Protein AF-A0A3B8JFJ6-F1 (afdb_monomer_lite)

Radius of gyration: 19.55 Å; chains: 1; bounding box: 74×21×46 Å

Secondary structure (DSSP, 8-state):
--SSTT--TTSHHHHHHHHHHHHHHHHHHTTS---HHHHHHHHHHHHHHHHHHT---HHHHHHHHH-TT-HHHHHHHTT----------

pLDDT: mean 79.71, std 16.23, range [44.34, 97.19]

Sequence (89 aa):
MEEWDQVDNHGAENEEVVAALNDAWTAAILSAELTSQEQVDIRVNLETWQDEWNANFDISLEALQQGWDYPPLQRVLQGVRESNSSAGG

Foldseek 3Di:
DPDPPPPPPPPPVLQVVLVVVLVVLLVCLAPDPDDPVRLVVVLVVVVVCCVVSVGDNPSNNVCSVCPPPNVVNVCVVVVNDPPPPPPPD

Structure (mmCIF, N/CA/C/O backbone):
data_AF-A0A3B8JFJ6-F1
#
_entry.id   AF-A0A3B8JFJ6-F1
#
loop_
_atom_site.group_PDB
_atom_site.id
_atom_site.type_symbol
_atom_site.label_atom_id
_atom_site.label_alt_id
_atom_site.label_comp_id
_atom_site.label_asym_id
_atom_site.label_entity_id
_atom_site.label_seq_id
_atom_site.pdbx_PDB_ins_code
_atom_site.Cartn_x
_atom_site.Cartn_y
_atom_site.Cartn_z
_atom_site.occupancy
_atom_site.B_iso_or_equiv
_atom_site.auth_seq_id
_atom_site.auth_comp_id
_atom_site.auth_asym_id
_atom_site.auth_atom_id
_atom_site.pdbx_PDB_model_num
ATOM 1 N N . MET A 1 1 ? 29.282 -10.573 -34.462 1.00 46.28 1 MET A N 1
ATOM 2 C CA . MET A 1 1 ? 28.909 -9.595 -33.419 1.00 46.28 1 MET A CA 1
ATOM 3 C C . MET A 1 1 ? 27.397 -9.675 -33.313 1.00 46.28 1 MET A C 1
ATOM 5 O O . MET A 1 1 ? 26.699 -8.807 -33.800 1.00 46.28 1 MET A O 1
ATOM 9 N N . GLU A 1 2 ? 26.921 -10.811 -32.813 1.00 55.91 2 GLU A N 1
ATOM 10 C CA . GLU A 1 2 ? 25.516 -11.236 -32.821 1.00 55.91 2 GLU A CA 1
ATOM 11 C C . GLU A 1 2 ? 25.316 -12.026 -31.527 1.00 55.91 2 GLU A C 1
ATOM 13 O O . GLU A 1 2 ? 25.438 -13.243 -31.517 1.00 55.91 2 GLU A O 1
ATOM 18 N N . GLU A 1 3 ? 25.173 -11.337 -30.396 1.00 51.00 3 GLU A N 1
ATOM 19 C CA . GLU A 1 3 ? 24.898 -12.021 -29.119 1.00 51.00 3 GLU A CA 1
ATOM 20 C C . GLU A 1 3 ? 24.178 -11.132 -28.091 1.00 51.00 3 GLU A C 1
ATOM 22 O O . GLU A 1 3 ? 24.121 -11.466 -26.915 1.00 51.00 3 GLU A O 1
ATOM 27 N N . TRP A 1 4 ? 23.618 -9.994 -28.520 1.00 56.28 4 TRP A N 1
ATOM 28 C CA . TRP A 1 4 ? 22.925 -9.049 -27.630 1.00 56.28 4 TRP A CA 1
ATOM 29 C C . TRP A 1 4 ? 21.487 -8.725 -28.060 1.00 56.28 4 TRP A C 1
ATOM 31 O O . TRP A 1 4 ? 20.825 -7.935 -27.402 1.00 56.28 4 TRP A O 1
ATOM 41 N N . ASP A 1 5 ? 20.974 -9.370 -29.110 1.00 53.56 5 ASP A N 1
ATOM 42 C CA . ASP A 1 5 ? 19.651 -9.075 -29.696 1.00 53.56 5 ASP A CA 1
ATOM 43 C C . ASP A 1 5 ? 18.507 -9.936 -29.113 1.00 53.56 5 ASP A C 1
ATOM 45 O O . ASP A 1 5 ? 17.407 -9.970 -29.651 1.00 53.56 5 ASP A O 1
ATOM 49 N N . GLN A 1 6 ? 18.761 -10.679 -28.025 1.00 53.09 6 GLN A N 1
ATOM 50 C CA . GLN A 1 6 ? 17.783 -11.583 -27.388 1.00 53.09 6 GLN A CA 1
ATOM 51 C C . GLN A 1 6 ? 17.522 -11.279 -25.902 1.00 53.09 6 GLN A C 1
ATOM 53 O O . GLN A 1 6 ? 16.946 -12.103 -25.194 1.00 53.09 6 GLN A O 1
ATOM 58 N N . VAL A 1 7 ? 17.905 -10.098 -25.409 1.00 53.97 7 VAL A N 1
ATOM 59 C CA . VAL A 1 7 ? 17.600 -9.667 -24.030 1.00 53.97 7 VAL A CA 1
ATOM 60 C C . VAL A 1 7 ? 16.360 -8.765 -24.019 1.00 53.97 7 VAL A C 1
ATOM 62 O O . VAL A 1 7 ? 16.376 -7.686 -23.445 1.00 53.97 7 VAL A O 1
ATOM 65 N N . ASP A 1 8 ? 15.284 -9.188 -24.686 1.00 52.56 8 ASP A N 1
ATOM 66 C CA . ASP A 1 8 ? 14.013 -8.436 -24.735 1.00 52.56 8 ASP A CA 1
ATOM 67 C C . ASP A 1 8 ? 12.881 -9.135 -23.954 1.00 52.56 8 ASP A C 1
ATOM 69 O O . ASP A 1 8 ? 11.745 -8.680 -23.914 1.00 52.56 8 ASP A O 1
ATOM 73 N N . ASN A 1 9 ? 13.179 -10.251 -23.272 1.00 51.41 9 ASN A N 1
ATOM 74 C CA . ASN A 1 9 ? 12.177 -11.012 -22.514 1.00 51.41 9 ASN A CA 1
ATOM 75 C C . ASN A 1 9 ? 12.107 -10.651 -21.015 1.00 51.41 9 ASN A C 1
ATOM 77 O O . ASN A 1 9 ? 11.541 -11.404 -20.230 1.00 51.41 9 ASN A O 1
ATOM 81 N N . HIS A 1 10 ? 12.691 -9.528 -20.586 1.00 52.47 10 HIS A N 1
ATOM 82 C CA . HIS A 1 10 ? 12.666 -9.113 -19.172 1.00 52.47 10 HIS A CA 1
ATOM 83 C C . HIS A 1 10 ? 11.483 -8.196 -18.804 1.00 52.47 10 HIS A C 1
ATOM 85 O O . HIS A 1 10 ? 11.389 -7.752 -17.664 1.00 52.47 10 HIS A O 1
ATOM 91 N N . GLY A 1 11 ? 10.572 -7.921 -19.746 1.00 52.34 11 GLY A N 1
ATOM 92 C CA . GLY A 1 11 ? 9.379 -7.100 -19.500 1.00 52.34 11 GLY A CA 1
ATOM 93 C C . GLY A 1 11 ? 8.204 -7.864 -18.878 1.00 52.34 11 GLY A C 1
ATOM 94 O O . GLY A 1 11 ? 7.549 -7.349 -17.979 1.00 52.34 11 GLY A O 1
ATOM 95 N N . ALA A 1 12 ? 7.965 -9.111 -19.301 1.00 50.50 12 ALA A N 1
ATOM 96 C CA . ALA A 1 12 ? 6.768 -9.862 -18.901 1.00 50.50 12 ALA A CA 1
ATOM 97 C C . ALA A 1 12 ? 6.772 -10.290 -17.420 1.00 50.50 12 ALA A C 1
ATOM 99 O O . ALA A 1 12 ? 5.727 -10.277 -16.777 1.00 50.50 12 ALA A O 1
ATOM 100 N N . GLU A 1 13 ? 7.939 -10.626 -16.861 1.00 58.06 13 GLU A N 1
ATOM 101 C CA . GLU A 1 13 ? 8.059 -10.989 -15.439 1.00 58.06 13 GLU A CA 1
ATOM 102 C C . GLU A 1 13 ? 7.951 -9.761 -14.518 1.00 58.06 13 GLU A C 1
ATOM 104 O O . GLU A 1 13 ? 7.513 -9.879 -13.377 1.00 58.06 13 GLU A O 1
ATOM 109 N N . ASN A 1 14 ? 8.320 -8.570 -15.003 1.00 66.62 14 ASN A N 1
ATOM 110 C CA . ASN A 1 14 ? 8.307 -7.349 -14.200 1.00 66.62 14 ASN A CA 1
ATOM 111 C C . ASN A 1 14 ? 6.871 -6.874 -13.920 1.00 66.62 14 ASN A C 1
ATOM 113 O O . ASN A 1 14 ? 6.532 -6.598 -12.773 1.00 66.62 14 ASN A O 1
ATOM 117 N N . GLU A 1 15 ? 6.002 -6.876 -14.936 1.00 74.56 15 GLU A N 1
ATOM 118 C CA . GLU A 1 15 ? 4.593 -6.488 -14.775 1.00 74.56 15 GLU A CA 1
ATOM 119 C C . GLU A 1 15 ? 3.831 -7.427 -13.822 1.00 74.56 15 GLU A C 1
ATOM 121 O O . GLU A 1 15 ? 3.062 -6.959 -12.982 1.00 74.56 15 GLU A O 1
ATOM 126 N N . GLU A 1 16 ? 4.076 -8.741 -13.895 1.00 81.94 16 GLU A N 1
ATOM 127 C CA . GLU A 1 16 ? 3.455 -9.723 -12.994 1.00 81.94 16 GLU A CA 1
ATOM 128 C C . GLU A 1 16 ? 3.936 -9.549 -11.544 1.00 81.94 16 GLU A C 1
ATOM 130 O O . GLU A 1 16 ? 3.135 -9.601 -10.606 1.00 81.94 16 GLU A O 1
ATOM 135 N N . VAL A 1 17 ? 5.228 -9.268 -11.346 1.00 84.88 17 VAL A N 1
ATOM 136 C CA . VAL A 1 17 ? 5.795 -8.984 -10.019 1.00 84.88 17 VAL A CA 1
ATOM 137 C C . VAL A 1 17 ? 5.242 -7.680 -9.447 1.00 84.88 17 VAL A C 1
ATOM 139 O O . VAL A 1 17 ? 4.873 -7.643 -8.273 1.00 84.88 17 VAL A O 1
ATOM 142 N N . VAL A 1 18 ? 5.139 -6.623 -10.254 1.00 88.69 18 VAL A N 1
ATOM 143 C CA . VAL A 1 18 ? 4.549 -5.341 -9.841 1.00 88.69 18 VAL A CA 1
ATOM 144 C C . VAL A 1 18 ? 3.084 -5.517 -9.446 1.00 88.69 18 VAL A C 1
ATOM 146 O O . VAL A 1 18 ? 2.676 -5.015 -8.398 1.00 88.69 18 VAL A O 1
ATOM 149 N N . ALA A 1 19 ? 2.307 -6.275 -10.222 1.00 89.31 19 ALA A N 1
ATOM 150 C CA . ALA A 1 19 ? 0.917 -6.577 -9.890 1.00 89.31 19 ALA A CA 1
ATOM 151 C C . ALA A 1 19 ? 0.805 -7.338 -8.558 1.00 89.31 19 ALA A C 1
ATOM 153 O O . ALA A 1 19 ? 0.045 -6.935 -7.678 1.00 89.31 19 ALA A O 1
ATOM 154 N N . ALA A 1 20 ? 1.621 -8.379 -8.363 1.00 91.00 20 ALA A N 1
ATOM 155 C CA . ALA A 1 20 ? 1.649 -9.136 -7.114 1.00 91.00 20 ALA A CA 1
ATOM 156 C C . ALA A 1 20 ? 2.076 -8.275 -5.911 1.00 91.00 20 ALA A C 1
ATOM 158 O O . ALA A 1 20 ? 1.545 -8.434 -4.810 1.00 91.00 20 ALA A O 1
ATOM 159 N N . LEU A 1 21 ? 3.014 -7.343 -6.109 1.00 93.38 21 LEU A N 1
ATOM 160 C CA . LEU A 1 21 ? 3.425 -6.389 -5.080 1.00 93.38 21 LEU A CA 1
ATOM 161 C C . LEU A 1 21 ? 2.302 -5.409 -4.739 1.00 93.38 21 LEU A C 1
ATOM 163 O O . LEU A 1 21 ? 2.082 -5.148 -3.559 1.00 93.38 21 LEU A O 1
ATOM 167 N N . ASN A 1 22 ? 1.578 -4.892 -5.732 1.00 94.06 22 ASN A N 1
ATOM 168 C CA . ASN A 1 22 ? 0.434 -4.013 -5.503 1.00 94.06 22 ASN A CA 1
ATOM 169 C C . ASN A 1 22 ? -0.677 -4.725 -4.711 1.00 94.06 22 ASN A C 1
ATOM 171 O O . ASN A 1 22 ? -1.223 -4.160 -3.764 1.00 94.06 22 ASN A O 1
ATOM 175 N N . ASP A 1 23 ? -0.959 -5.991 -5.016 1.00 92.31 23 ASP A N 1
ATOM 176 C CA . ASP A 1 23 ? -1.919 -6.787 -4.245 1.00 92.31 23 ASP A CA 1
ATOM 177 C C . ASP A 1 23 ? -1.440 -7.021 -2.803 1.00 92.31 23 ASP A C 1
ATOM 179 O O . ASP A 1 23 ? -2.204 -6.847 -1.847 1.00 92.31 23 ASP A O 1
ATOM 183 N N . ALA A 1 24 ? -0.163 -7.375 -2.625 1.00 94.44 24 ALA A N 1
ATOM 184 C CA . ALA A 1 24 ? 0.420 -7.622 -1.310 1.00 94.44 24 ALA A CA 1
ATOM 185 C C . ALA A 1 24 ? 0.425 -6.362 -0.430 1.00 94.44 24 ALA A C 1
ATOM 187 O O . ALA A 1 24 ? 0.053 -6.431 0.743 1.00 94.44 24 ALA A O 1
ATOM 188 N N . TRP A 1 25 ? 0.799 -5.208 -0.989 1.00 94.81 25 TRP A N 1
ATOM 189 C CA . TRP A 1 25 ? 0.772 -3.933 -0.275 1.00 94.81 25 TRP A CA 1
ATOM 190 C C . TRP A 1 25 ? -0.649 -3.507 0.068 1.0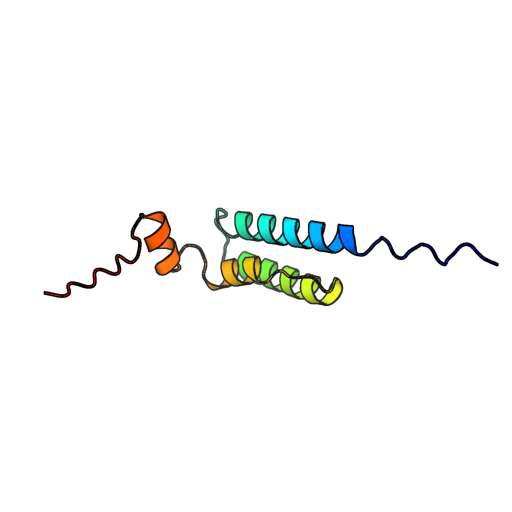0 94.81 25 TRP A C 1
ATOM 192 O O . TRP A 1 25 ? -0.901 -3.151 1.217 1.00 94.81 25 TRP A O 1
ATOM 202 N N . THR A 1 26 ? -1.595 -3.631 -0.865 1.00 93.75 26 THR A N 1
ATOM 203 C CA . THR A 1 26 ? -3.020 -3.382 -0.602 1.00 93.75 26 THR A CA 1
ATOM 204 C C . THR A 1 26 ? -3.509 -4.210 0.585 1.00 93.75 26 THR A C 1
ATOM 206 O O . THR A 1 26 ? -4.113 -3.674 1.515 1.00 93.75 26 THR A O 1
ATOM 209 N N . ALA A 1 27 ? -3.214 -5.512 0.585 1.00 90.62 27 ALA A N 1
ATOM 210 C CA . ALA A 1 27 ? -3.621 -6.431 1.642 1.00 90.62 27 ALA A CA 1
ATOM 211 C C . ALA A 1 27 ? -2.900 -6.208 2.980 1.00 90.62 27 ALA A C 1
ATOM 213 O O . ALA A 1 27 ? -3.401 -6.679 3.996 1.00 90.62 27 ALA A O 1
ATOM 214 N N . ALA A 1 28 ? -1.739 -5.549 2.989 1.00 91.50 28 ALA A N 1
ATOM 215 C CA . ALA A 1 28 ? -1.015 -5.177 4.204 1.00 91.50 28 ALA A CA 1
ATOM 216 C C . ALA A 1 28 ? -1.485 -3.827 4.770 1.00 91.50 28 A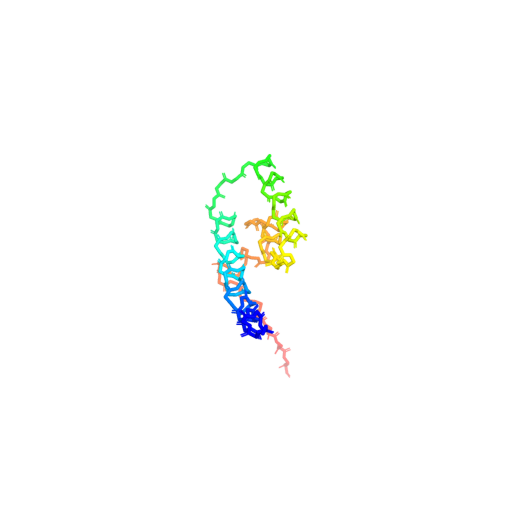LA A C 1
ATOM 218 O O . ALA A 1 28 ? -1.625 -3.686 5.981 1.00 91.50 28 ALA A O 1
ATOM 219 N N . ILE A 1 29 ? -1.743 -2.843 3.903 1.00 91.81 29 ILE A N 1
ATOM 220 C CA . ILE A 1 29 ? -2.259 -1.513 4.262 1.00 91.81 29 ILE A CA 1
ATOM 221 C C . ILE A 1 29 ? -3.660 -1.632 4.848 1.00 91.81 29 ILE A C 1
ATOM 223 O O . ILE A 1 29 ? -3.969 -1.074 5.900 1.00 91.81 29 ILE A O 1
ATOM 227 N N . LEU A 1 30 ? -4.517 -2.384 4.165 1.00 88.12 30 LEU A N 1
ATOM 228 C CA . LEU A 1 30 ? -5.715 -2.898 4.787 1.00 88.12 30 LEU A CA 1
ATOM 229 C C . LEU A 1 30 ? -5.255 -3.980 5.787 1.00 88.12 30 LEU A C 1
ATOM 231 O O . LEU A 1 30 ? -4.377 -4.693 5.421 1.00 88.12 30 LEU A O 1
ATOM 235 N N . SER A 1 31 ? -5.790 -4.259 6.968 1.00 86.62 31 SER A N 1
ATOM 236 C CA . SER A 1 31 ? -5.325 -5.312 7.908 1.00 86.62 31 SER A CA 1
ATOM 237 C C . SER A 1 31 ? -4.267 -4.883 8.921 1.00 86.62 31 SER A C 1
ATOM 239 O O . SER A 1 31 ? -4.421 -5.262 10.081 1.00 86.62 31 SER A O 1
ATOM 241 N N . ALA A 1 32 ? -3.263 -4.076 8.569 1.00 87.50 32 ALA A N 1
ATOM 242 C CA . ALA A 1 32 ? -2.348 -3.533 9.574 1.00 87.50 32 ALA A CA 1
ATOM 243 C C . ALA A 1 32 ? -2.943 -2.307 10.294 1.00 87.50 32 ALA A C 1
ATOM 245 O O . ALA A 1 32 ? -3.582 -1.449 9.685 1.00 87.50 32 ALA A O 1
ATOM 246 N N . GLU A 1 33 ? -2.684 -2.185 11.598 1.00 88.75 33 GLU A N 1
ATOM 247 C CA . GLU A 1 33 ? -2.946 -0.957 12.358 1.00 88.75 33 GLU A CA 1
ATOM 248 C C . GLU A 1 33 ? -1.787 0.027 12.143 1.00 88.75 33 GLU A C 1
ATOM 250 O O . GLU A 1 33 ? -0.818 0.042 12.898 1.00 88.75 33 GLU A O 1
ATOM 255 N N . LEU A 1 34 ? -1.869 0.823 11.074 1.00 88.75 34 LEU A N 1
ATOM 256 C CA . LEU A 1 34 ? -0.843 1.805 10.717 1.00 88.75 34 LEU A CA 1
ATOM 257 C C . LEU A 1 34 ? -1.120 3.163 11.362 1.00 88.75 34 LEU A C 1
ATOM 259 O O . LEU A 1 34 ? -2.220 3.713 11.245 1.00 88.75 34 LEU A O 1
ATOM 263 N N . THR A 1 35 ? -0.096 3.755 11.968 1.00 91.56 35 THR A N 1
ATOM 264 C CA . THR A 1 35 ? -0.135 5.151 12.413 1.00 91.56 35 THR A CA 1
ATOM 265 C C . THR A 1 35 ? -0.168 6.109 11.221 1.00 91.56 35 THR A C 1
ATOM 267 O O . THR A 1 35 ? 0.240 5.774 10.109 1.00 91.56 35 THR A O 1
ATOM 270 N N . SER A 1 36 ? -0.604 7.353 11.445 1.00 89.44 36 SER A N 1
ATOM 271 C CA . SER A 1 36 ? -0.628 8.371 10.385 1.00 89.44 36 SER A CA 1
ATOM 272 C C . SER A 1 36 ? 0.749 8.635 9.771 1.00 89.44 36 SER A C 1
ATOM 274 O O . SER A 1 36 ? 0.825 8.941 8.587 1.00 89.44 36 SER A O 1
ATOM 276 N N . GLN A 1 37 ? 1.829 8.505 10.549 1.00 93.94 37 GLN A N 1
ATOM 277 C CA . GLN A 1 37 ? 3.186 8.676 10.028 1.00 93.94 37 GLN A CA 1
ATOM 278 C C . GLN A 1 37 ? 3.579 7.511 9.114 1.00 93.94 37 GLN A C 1
ATOM 280 O O . GLN A 1 37 ? 4.046 7.746 8.006 1.00 93.94 37 GLN A O 1
ATOM 285 N N . GLU A 1 38 ? 3.317 6.270 9.529 1.00 93.88 38 GLU A N 1
ATOM 286 C CA . GLU A 1 38 ? 3.616 5.086 8.713 1.00 93.88 38 GLU A CA 1
ATOM 287 C C . GLU A 1 38 ? 2.838 5.095 7.393 1.00 93.88 38 GLU A C 1
ATOM 289 O O . GLU A 1 38 ? 3.390 4.749 6.354 1.00 93.88 38 GLU A O 1
ATOM 294 N N . GLN A 1 39 ? 1.582 5.554 7.397 1.00 91.75 39 GLN A N 1
ATOM 295 C CA . GLN A 1 39 ? 0.797 5.699 6.166 1.00 91.75 39 GLN A CA 1
ATOM 296 C C . GLN A 1 39 ? 1.422 6.704 5.188 1.00 91.75 39 GLN A C 1
ATOM 298 O O . GLN A 1 39 ? 1.427 6.468 3.980 1.00 91.75 39 GLN A O 1
ATOM 303 N N . VAL A 1 40 ? 1.955 7.821 5.697 1.00 94.25 40 VAL A N 1
ATOM 304 C CA . VAL A 1 40 ? 2.658 8.818 4.876 1.00 94.25 40 VAL A CA 1
ATOM 305 C C . VAL A 1 40 ? 3.955 8.235 4.324 1.00 94.25 40 VAL A C 1
ATOM 307 O O . VAL A 1 40 ? 4.213 8.364 3.130 1.00 94.25 40 VAL A O 1
ATOM 310 N N . ASP A 1 41 ? 4.736 7.553 5.158 1.00 96.56 41 ASP A N 1
ATOM 311 C CA . ASP A 1 41 ? 6.016 6.975 4.747 1.00 96.56 41 ASP A CA 1
ATOM 312 C C . ASP A 1 41 ? 5.823 5.891 3.672 1.00 96.56 41 ASP A C 1
ATOM 314 O O . ASP A 1 41 ? 6.528 5.875 2.663 1.00 96.56 41 ASP A O 1
ATOM 318 N N . ILE A 1 42 ? 4.824 5.015 3.838 1.00 95.50 42 ILE A N 1
ATOM 319 C CA . ILE A 1 42 ? 4.486 3.989 2.840 1.00 95.50 42 ILE A CA 1
ATOM 320 C C . ILE A 1 42 ? 4.004 4.644 1.540 1.00 95.50 42 ILE A C 1
ATOM 322 O O . ILE A 1 42 ? 4.440 4.225 0.470 1.00 95.50 42 ILE A O 1
ATOM 326 N N . ARG A 1 43 ? 3.162 5.687 1.608 1.00 95.44 43 ARG A N 1
ATOM 327 C CA . ARG A 1 43 ? 2.707 6.426 0.416 1.00 95.44 43 ARG A CA 1
ATOM 328 C C . ARG A 1 43 ? 3.887 6.961 -0.390 1.00 95.44 43 ARG A C 1
ATOM 330 O O . ARG A 1 43 ? 3.960 6.706 -1.585 1.00 95.44 43 ARG A O 1
ATOM 337 N N . VAL A 1 44 ? 4.820 7.648 0.273 1.00 97.19 44 VAL A N 1
ATOM 338 C CA . VAL A 1 44 ? 6.012 8.216 -0.375 1.00 97.19 44 VAL A CA 1
ATOM 339 C C . VAL A 1 44 ? 6.852 7.124 -1.035 1.00 97.19 44 VAL A C 1
ATOM 341 O O . VAL A 1 44 ? 7.308 7.302 -2.164 1.00 97.19 44 VAL A O 1
ATOM 344 N N . ASN A 1 45 ? 7.036 5.983 -0.366 1.00 96.44 45 ASN A N 1
ATOM 345 C CA . ASN A 1 45 ? 7.787 4.863 -0.933 1.00 96.44 45 ASN A CA 1
ATOM 346 C C . ASN A 1 45 ? 7.100 4.283 -2.175 1.00 96.44 45 ASN A C 1
ATOM 348 O O . ASN A 1 45 ? 7.766 4.068 -3.183 1.00 96.44 45 ASN A O 1
ATOM 352 N N . LEU A 1 46 ? 5.782 4.060 -2.119 1.00 95.62 46 LEU A N 1
ATOM 353 C CA . LEU A 1 46 ? 5.022 3.521 -3.247 1.00 95.62 46 LEU A CA 1
ATOM 354 C C . LEU A 1 46 ? 5.035 4.473 -4.445 1.00 95.62 46 LEU A C 1
ATOM 356 O O . LEU A 1 46 ? 5.312 4.015 -5.545 1.00 95.62 46 LEU A O 1
ATOM 360 N N . GLU A 1 47 ? 4.818 5.776 -4.236 1.00 96.06 47 GLU A N 1
ATOM 361 C CA . GLU A 1 47 ? 4.899 6.796 -5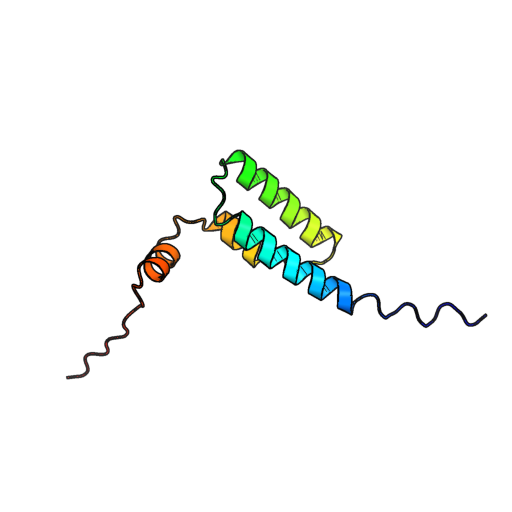.297 1.00 96.06 47 GLU A CA 1
ATOM 362 C C . GLU A 1 47 ? 6.305 6.838 -5.922 1.00 96.06 47 GLU A C 1
ATOM 364 O O . GLU A 1 47 ? 6.445 6.836 -7.143 1.00 96.06 47 GLU A O 1
ATOM 369 N N . THR A 1 48 ? 7.353 6.773 -5.092 1.00 95.94 48 THR A N 1
ATOM 370 C CA . THR A 1 48 ? 8.745 6.734 -5.567 1.00 95.94 48 THR A CA 1
ATOM 371 C C . THR A 1 48 ? 9.015 5.495 -6.423 1.00 95.94 48 THR A C 1
ATOM 373 O O . THR A 1 48 ? 9.580 5.606 -7.508 1.00 95.94 48 THR A O 1
ATOM 376 N N . TRP A 1 49 ? 8.593 4.307 -5.980 1.00 93.88 49 TRP A N 1
ATOM 377 C CA . TRP A 1 49 ? 8.766 3.078 -6.762 1.00 93.88 49 TRP A CA 1
ATOM 378 C C . TRP A 1 49 ? 7.920 3.067 -8.033 1.00 93.88 49 TRP A C 1
ATOM 380 O O . TRP A 1 49 ? 8.340 2.493 -9.036 1.00 93.88 49 TRP A O 1
ATOM 390 N N . GLN A 1 50 ? 6.750 3.708 -8.010 1.00 93.25 50 GLN A N 1
ATOM 391 C CA . GLN A 1 50 ? 5.896 3.857 -9.182 1.00 93.25 50 GLN A CA 1
ATOM 392 C C . GLN A 1 50 ? 6.634 4.613 -10.294 1.00 93.25 50 GLN A C 1
ATOM 394 O O . GLN A 1 50 ? 6.693 4.130 -11.426 1.00 93.25 50 GLN A O 1
ATOM 399 N N . ASP A 1 51 ? 7.280 5.724 -9.939 1.00 92.62 51 ASP A N 1
ATOM 400 C CA . ASP A 1 51 ? 8.083 6.530 -10.858 1.00 92.62 51 ASP A CA 1
ATOM 401 C C . ASP A 1 51 ? 9.380 5.820 -11.288 1.00 92.62 51 ASP A C 1
ATOM 403 O O . ASP A 1 51 ? 9.729 5.819 -12.469 1.00 92.62 51 ASP A O 1
ATOM 407 N N . GLU A 1 52 ? 10.102 5.196 -10.351 1.00 92.50 52 GLU A N 1
ATOM 408 C CA . GLU A 1 52 ? 11.400 4.562 -10.624 1.00 92.50 52 GLU A CA 1
ATOM 409 C C . GLU A 1 52 ? 11.288 3.298 -11.480 1.00 92.50 52 GLU A C 1
ATOM 411 O O . GLU A 1 52 ? 12.150 3.040 -12.324 1.00 92.50 52 GLU A O 1
ATOM 416 N N . TRP A 1 53 ? 10.256 2.484 -11.250 1.00 88.19 53 TRP A N 1
ATOM 417 C CA . TRP A 1 53 ? 10.080 1.199 -11.930 1.00 88.19 53 TRP A CA 1
ATOM 418 C C . TRP A 1 53 ? 9.065 1.266 -13.069 1.00 88.19 53 TRP A C 1
ATOM 420 O O . TRP A 1 53 ? 8.863 0.260 -13.745 1.00 88.19 53 TRP A O 1
ATOM 430 N N . ASN A 1 54 ? 8.442 2.431 -13.298 1.00 86.62 54 ASN A N 1
ATOM 431 C CA . ASN A 1 54 ? 7.290 2.574 -14.190 1.00 86.62 54 ASN A CA 1
ATOM 432 C C . ASN A 1 54 ? 6.201 1.530 -13.854 1.00 86.62 54 ASN A C 1
ATOM 434 O O . ASN A 1 54 ? 5.680 0.830 -14.724 1.00 86.62 54 ASN A O 1
ATOM 438 N N . ALA A 1 55 ? 5.928 1.388 -12.555 1.00 88.81 55 ALA A N 1
ATOM 439 C CA . ALA A 1 55 ? 5.042 0.387 -11.969 1.00 88.81 55 ALA A CA 1
ATOM 440 C C . ALA A 1 55 ? 3.617 0.937 -11.765 1.00 88.81 55 ALA A C 1
ATOM 442 O O . ALA A 1 55 ? 3.376 2.134 -11.897 1.00 88.81 55 ALA A O 1
ATOM 443 N N . ASN A 1 56 ? 2.655 0.074 -11.420 1.00 91.81 56 ASN A N 1
ATOM 444 C CA . ASN A 1 56 ? 1.310 0.490 -11.015 1.00 91.81 56 ASN A CA 1
ATOM 445 C C . ASN A 1 56 ? 1.035 0.053 -9.568 1.00 91.81 56 ASN A C 1
ATOM 447 O O . ASN A 1 56 ? 0.940 -1.144 -9.291 1.00 91.81 56 ASN A O 1
ATOM 451 N N . PHE A 1 57 ? 0.864 1.034 -8.675 1.00 94.44 57 PHE A N 1
ATOM 452 C CA . PHE A 1 57 ? 0.488 0.846 -7.270 1.00 94.44 57 PHE A CA 1
ATOM 453 C C . PHE A 1 57 ? -0.837 1.537 -6.907 1.00 94.44 57 PHE A C 1
ATOM 455 O O . PHE A 1 57 ? -1.105 1.800 -5.734 1.00 94.44 57 PHE A O 1
ATOM 462 N N . ASP A 1 58 ? -1.694 1.812 -7.894 1.00 93.06 58 ASP A N 1
ATOM 463 C CA . ASP A 1 58 ? -2.899 2.636 -7.728 1.00 93.06 58 ASP A CA 1
ATOM 464 C C . ASP A 1 58 ? -3.844 2.075 -6.654 1.00 93.06 58 ASP A C 1
ATOM 466 O O . ASP A 1 58 ? -4.407 2.822 -5.857 1.00 93.06 58 ASP A O 1
ATOM 470 N N . ILE A 1 59 ? -3.982 0.747 -6.582 1.00 91.69 59 ILE A N 1
ATOM 471 C CA . ILE A 1 59 ? -4.849 0.085 -5.594 1.00 91.69 59 ILE A CA 1
ATOM 472 C C . ILE A 1 59 ? -4.286 0.258 -4.178 1.00 91.69 59 ILE A C 1
ATOM 474 O O . ILE A 1 59 ? -5.030 0.609 -3.260 1.00 91.69 59 ILE A O 1
ATOM 478 N N . SER A 1 60 ? -2.975 0.076 -4.002 1.00 93.88 60 SER A N 1
ATOM 479 C CA . SER A 1 60 ? -2.307 0.285 -2.713 1.00 93.88 60 SER A CA 1
ATOM 480 C C . SER A 1 60 ? -2.413 1.743 -2.256 1.00 93.88 60 SER A C 1
ATOM 482 O O . SER A 1 60 ? -2.684 2.019 -1.086 1.00 93.88 60 SER A O 1
ATOM 484 N N . LEU A 1 61 ? -2.248 2.694 -3.179 1.00 94.56 61 LEU A N 1
ATOM 485 C CA . LEU A 1 61 ? -2.377 4.124 -2.893 1.00 94.56 61 LEU A CA 1
ATOM 486 C C . LEU A 1 61 ? -3.813 4.521 -2.535 1.00 94.56 61 LEU A C 1
ATOM 488 O O . LEU A 1 61 ? -4.018 5.304 -1.601 1.00 94.56 61 LEU A O 1
ATOM 492 N N . GLU A 1 62 ? -4.807 3.949 -3.214 1.00 91.94 62 GLU A N 1
ATOM 493 C CA . GLU A 1 62 ? -6.215 4.161 -2.884 1.00 91.94 62 GLU A CA 1
ATOM 494 C C . GLU A 1 62 ? -6.556 3.553 -1.517 1.00 91.94 62 GLU A C 1
ATOM 496 O O . GLU A 1 62 ? -7.257 4.176 -0.719 1.00 91.94 62 GLU A O 1
ATOM 501 N N . ALA A 1 63 ? -5.996 2.385 -1.185 1.00 90.88 63 ALA A N 1
ATOM 502 C CA . ALA A 1 63 ? -6.139 1.782 0.138 1.00 90.88 63 ALA A CA 1
ATOM 503 C C . ALA A 1 63 ? -5.563 2.681 1.246 1.00 90.88 63 ALA A C 1
ATOM 505 O O . ALA A 1 63 ? -6.188 2.821 2.297 1.00 90.88 63 ALA A O 1
ATOM 506 N N . LEU A 1 64 ? -4.431 3.355 1.006 1.00 90.88 64 LEU A N 1
ATOM 507 C CA . LEU A 1 64 ? -3.880 4.363 1.925 1.00 90.88 64 LEU A CA 1
ATOM 508 C C . LEU A 1 64 ? -4.732 5.632 2.006 1.00 90.88 64 LEU A C 1
ATOM 510 O O . LEU A 1 64 ? -4.706 6.325 3.019 1.00 90.88 64 LEU A O 1
ATOM 514 N N . GLN A 1 65 ? -5.424 6.002 0.928 1.00 88.81 65 GLN A N 1
ATOM 515 C CA . GLN A 1 65 ? -6.232 7.221 0.877 1.00 88.81 65 GLN A CA 1
ATOM 516 C C . GLN A 1 65 ? -7.599 7.042 1.535 1.00 88.81 65 GLN A C 1
ATOM 518 O O . GLN A 1 65 ? -8.059 7.926 2.258 1.00 88.81 65 GLN A O 1
ATOM 523 N N . GLN A 1 66 ? -8.255 5.919 1.261 1.00 84.50 66 GLN A N 1
ATOM 524 C CA . GLN A 1 66 ? -9.594 5.621 1.752 1.00 84.50 66 GLN A CA 1
ATOM 525 C C . GLN A 1 66 ? -9.559 4.936 3.123 1.00 84.50 66 GLN A C 1
ATOM 527 O O . GLN A 1 66 ? -10.416 5.210 3.965 1.00 84.50 66 GLN A O 1
ATOM 532 N N . GLY A 1 67 ? -8.559 4.082 3.368 1.00 75.88 67 GLY A N 1
ATOM 533 C CA . GLY A 1 67 ? -8.417 3.312 4.601 1.00 75.88 67 GLY A CA 1
ATOM 534 C C . GLY A 1 67 ? -9.566 2.327 4.857 1.00 75.88 67 GLY A C 1
ATOM 535 O O . GLY A 1 67 ? -10.520 2.205 4.086 1.00 75.88 67 GLY A O 1
ATOM 536 N N . TRP A 1 68 ? -9.504 1.629 5.996 1.00 71.25 68 TRP A N 1
ATOM 537 C CA . TRP A 1 68 ? -10.586 0.739 6.459 1.00 71.25 68 TRP A CA 1
ATOM 538 C C . TRP A 1 68 ? -11.872 1.466 6.840 1.00 71.25 68 TRP A C 1
ATOM 540 O O . TRP A 1 68 ? -12.949 0.864 6.869 1.00 71.25 68 TRP A O 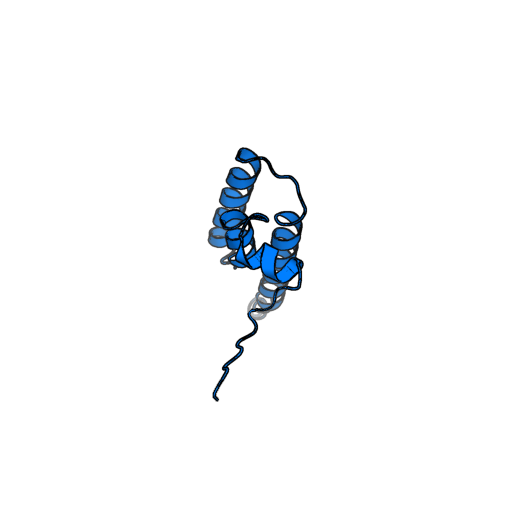1
ATOM 550 N N . ASP A 1 69 ? -11.766 2.754 7.145 1.00 72.88 69 ASP A N 1
ATOM 551 C CA . ASP A 1 69 ? -12.891 3.560 7.602 1.00 72.88 69 ASP A CA 1
ATOM 552 C C . ASP A 1 69 ? -13.737 4.106 6.456 1.00 72.88 69 ASP A C 1
ATOM 554 O O . ASP A 1 69 ? -14.753 4.763 6.693 1.00 72.88 69 ASP A O 1
ATOM 558 N N . TYR A 1 70 ? -13.368 3.805 5.207 1.00 80.44 70 TYR A N 1
ATOM 559 C CA . TYR A 1 70 ? -14.147 4.210 4.054 1.0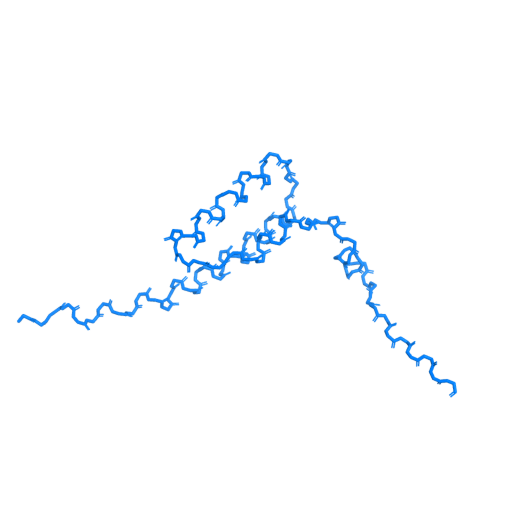0 80.44 70 TYR A CA 1
ATOM 560 C C . TYR A 1 70 ? -15.568 3.623 4.119 1.00 80.44 70 TYR A C 1
ATOM 562 O O . TYR A 1 70 ? -15.751 2.402 4.018 1.00 80.44 70 TYR A O 1
ATOM 570 N N . PRO A 1 71 ? -16.615 4.463 4.262 1.00 79.06 71 PRO A N 1
ATOM 571 C CA . PRO A 1 71 ? -17.958 3.972 4.568 1.00 79.06 71 PRO A CA 1
ATOM 572 C C . PRO A 1 71 ? -18.552 3.002 3.529 1.00 79.06 71 PRO A C 1
ATOM 574 O O . PRO A 1 71 ? -19.316 2.114 3.915 1.00 79.06 71 PRO A O 1
ATOM 577 N N . PRO A 1 72 ? -18.270 3.129 2.217 1.00 80.50 72 PRO A N 1
ATOM 578 C CA . PRO A 1 72 ? -18.668 2.119 1.235 1.00 80.50 72 PRO A CA 1
ATOM 579 C C . PRO A 1 72 ? -18.005 0.749 1.442 1.00 80.50 72 PRO A C 1
ATOM 581 O O . PRO A 1 72 ? -18.691 -0.267 1.345 1.00 80.50 72 PRO A O 1
ATOM 584 N N . LEU A 1 73 ? -16.714 0.708 1.787 1.00 74.69 73 LEU A N 1
ATOM 585 C CA . LEU A 1 73 ? -15.980 -0.533 2.075 1.00 74.69 73 LEU A CA 1
ATOM 586 C C . LEU A 1 73 ? -16.565 -1.238 3.304 1.00 74.69 73 LEU A C 1
ATOM 588 O O . LEU A 1 73 ? -16.877 -2.429 3.249 1.00 74.69 73 LEU A O 1
ATOM 592 N N . GLN A 1 74 ? -16.830 -0.486 4.377 1.00 79.94 74 GLN A N 1
ATOM 593 C CA . GLN A 1 74 ? -17.475 -1.031 5.575 1.00 79.94 74 GLN A CA 1
ATOM 594 C C . GLN A 1 74 ? -18.867 -1.605 5.284 1.00 79.94 74 GLN A C 1
ATOM 596 O O . GLN A 1 74 ? -19.210 -2.673 5.789 1.00 79.94 74 GLN A O 1
ATOM 601 N N . ARG A 1 75 ? -19.659 -0.945 4.428 1.00 81.31 75 ARG A N 1
ATOM 602 C CA . ARG A 1 75 ? -20.975 -1.451 4.006 1.00 81.31 75 ARG A CA 1
ATOM 603 C C . ARG A 1 75 ? -20.869 -2.792 3.282 1.00 81.31 75 ARG A C 1
ATOM 605 O O . ARG A 1 75 ? -21.610 -3.714 3.616 1.00 81.31 75 ARG A O 1
ATOM 612 N N . VAL A 1 76 ? -19.932 -2.928 2.344 1.00 79.12 76 VAL A N 1
ATOM 613 C CA . VAL A 1 76 ? -19.712 -4.189 1.615 1.00 79.12 76 VAL A CA 1
ATOM 614 C C . VAL A 1 76 ? -19.293 -5.313 2.564 1.00 79.12 76 VAL A C 1
ATOM 616 O O . VAL A 1 76 ? -19.855 -6.406 2.494 1.00 79.12 76 VAL A O 1
ATOM 619 N N . LEU A 1 77 ? -18.368 -5.045 3.489 1.00 74.31 77 LEU A N 1
ATOM 620 C CA . LEU A 1 77 ? -17.901 -6.025 4.478 1.00 74.31 77 LEU A CA 1
ATOM 621 C C . LEU A 1 77 ? -18.995 -6.451 5.466 1.00 74.31 77 LEU A C 1
ATOM 623 O O . LEU A 1 77 ? -19.031 -7.600 5.897 1.00 74.31 77 LEU A O 1
ATOM 627 N N . GLN A 1 78 ? -19.931 -5.554 5.777 1.00 81.75 78 GLN A N 1
ATOM 628 C CA . GLN A 1 78 ? -21.132 -5.859 6.561 1.00 81.75 78 GLN A CA 1
ATOM 629 C C . GLN A 1 78 ? -22.206 -6.609 5.750 1.00 81.75 78 GLN A C 1
ATOM 631 O O . GLN A 1 78 ? -23.293 -6.878 6.260 1.00 81.75 78 GLN A O 1
ATOM 636 N N . GLY A 1 79 ? -21.935 -6.941 4.483 1.00 78.69 79 GLY A N 1
ATOM 637 C CA . GLY A 1 79 ? -22.885 -7.603 3.590 1.00 78.69 79 GLY A CA 1
ATOM 638 C C . GLY A 1 79 ? -23.999 -6.684 3.080 1.00 78.69 79 GLY A C 1
ATOM 639 O O . GLY A 1 79 ? -24.940 -7.160 2.440 1.00 78.69 79 GLY A O 1
ATOM 640 N N . VAL A 1 80 ? -23.905 -5.371 3.319 1.00 77.06 80 VAL A N 1
ATOM 641 C CA . VAL A 1 80 ? -24.847 -4.369 2.810 1.00 77.06 80 VAL A CA 1
ATOM 642 C C . VAL A 1 80 ? -24.504 -4.094 1.350 1.00 77.06 80 VAL A C 1
ATOM 644 O O . VAL A 1 80 ? -23.746 -3.189 1.010 1.00 77.06 80 VAL A O 1
ATOM 647 N N . ARG A 1 81 ? -25.069 -4.908 0.459 1.00 70.00 81 ARG A N 1
ATOM 648 C CA . ARG A 1 81 ? -25.075 -4.618 -0.978 1.00 70.00 81 ARG A CA 1
ATOM 649 C C . ARG A 1 81 ? -26.109 -3.526 -1.221 1.00 70.00 81 ARG A C 1
ATOM 651 O O . ARG A 1 81 ? -27.211 -3.606 -0.673 1.00 70.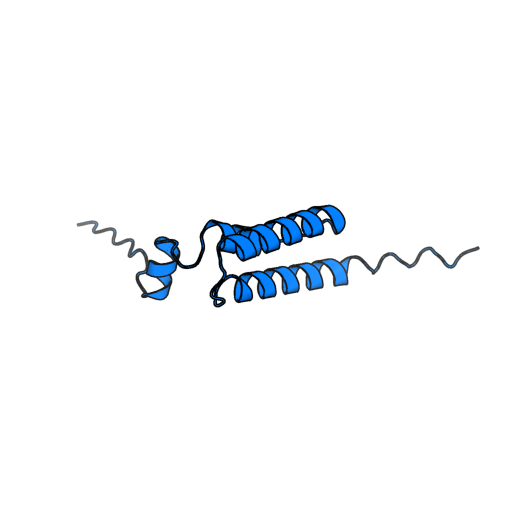00 81 ARG A O 1
ATOM 658 N N . GLU A 1 82 ? -25.777 -2.533 -2.045 1.00 62.00 82 GLU A N 1
ATOM 659 C CA . GLU A 1 82 ? -26.764 -1.584 -2.560 1.00 62.00 82 GLU A CA 1
ATOM 660 C C . GLU A 1 82 ? -27.857 -2.385 -3.271 1.00 62.00 82 GLU A C 1
ATOM 662 O O . GLU A 1 82 ? -27.705 -2.871 -4.391 1.00 62.00 82 GLU A O 1
ATOM 667 N N . SER A 1 83 ? -28.946 -2.623 -2.548 1.00 56.66 83 SER A N 1
ATOM 668 C CA . SER A 1 83 ? -30.115 -3.294 -3.074 1.00 56.66 83 SER A CA 1
ATOM 669 C C . SER A 1 83 ? -30.768 -2.273 -3.980 1.00 56.66 83 SER A C 1
ATOM 671 O O . SER A 1 83 ? -31.474 -1.386 -3.503 1.00 56.66 83 SER A O 1
ATOM 673 N N . ASN A 1 84 ? -30.487 -2.355 -5.278 1.00 54.56 84 ASN A N 1
ATOM 674 C CA . ASN A 1 84 ? -31.181 -1.567 -6.283 1.00 54.56 84 ASN A CA 1
ATOM 675 C C . ASN A 1 84 ? -32.621 -2.104 -6.389 1.00 54.56 84 ASN A C 1
ATOM 677 O O . ASN A 1 84 ? -32.979 -2.833 -7.311 1.00 54.56 84 ASN A O 1
ATOM 681 N N . SER A 1 85 ? -33.430 -1.825 -5.365 1.00 52.34 85 SER A N 1
ATOM 682 C CA . SER A 1 85 ? -34.854 -2.120 -5.348 1.00 52.34 85 SER A CA 1
ATOM 683 C C . SER A 1 85 ? -35.540 -1.027 -6.153 1.00 52.34 85 SER A C 1
ATOM 685 O O . SER A 1 85 ? -35.970 -0.002 -5.625 1.00 52.34 85 SER A O 1
ATOM 687 N N . SER A 1 86 ? -35.608 -1.240 -7.465 1.00 53.28 86 SER A N 1
ATOM 688 C CA . SER A 1 86 ? -36.634 -0.599 -8.277 1.00 53.28 86 SER A CA 1
ATOM 689 C C . SER A 1 86 ? -37.974 -1.218 -7.883 1.00 53.28 86 SER A C 1
ATOM 691 O O . SER A 1 86 ? -38.439 -2.204 -8.446 1.00 53.28 86 SER A O 1
ATOM 693 N N . ALA A 1 87 ? -38.594 -0.632 -6.861 1.00 54.62 87 ALA A N 1
ATOM 694 C CA . ALA A 1 87 ? -40.026 -0.737 -6.659 1.00 54.62 87 ALA A CA 1
ATOM 695 C C . ALA A 1 87 ? -40.714 0.008 -7.818 1.00 54.62 87 ALA A C 1
ATOM 697 O O . ALA A 1 87 ? -41.011 1.197 -7.722 1.00 54.62 87 ALA A O 1
ATOM 698 N N . GLY A 1 88 ? -40.888 -0.677 -8.949 1.00 52.62 88 GLY A N 1
ATOM 699 C CA . GLY A 1 88 ? -41.870 -0.317 -9.966 1.00 52.62 88 GLY A CA 1
ATOM 700 C C . GLY A 1 88 ? -43.190 -0.979 -9.591 1.00 52.62 88 GLY A C 1
ATOM 701 O O . GLY A 1 88 ? -43.257 -2.208 -9.565 1.00 52.62 88 GLY A O 1
ATOM 702 N N . GLY A 1 89 ? -44.168 -0.160 -9.200 1.00 44.34 89 GLY A N 1
ATOM 703 C CA . GLY A 1 89 ? -45.528 -0.580 -8.846 1.00 44.34 89 GLY A CA 1
ATOM 704 C C . GLY A 1 89 ? -46.408 -0.931 -10.036 1.00 44.34 89 GLY A C 1
ATOM 705 O O . GLY A 1 89 ? -45.942 -0.818 -11.192 1.00 44.34 89 GLY A O 1
#